Protein AF-G5JJR6-F1 (afdb_monomer_lite)

Organism: NCBI:txid911238

Radius of gyration: 21.86 Å; chains: 1; bounding box: 49×28×56 Å

Foldseek 3Di:
DDDAAAQAHPPRQDDGDAAQRHDDPPDDHPDPVRRVQSVVVNCCVNVVPPDDDDDDDCLVVDVLSVLLCVCVVVVNDAQCVVCVPPPVSNVVVVVVCVVCPPHVVVVSNVVSSND

pLDDT: mean 94.86, std 7.64, range [39.69, 98.5]

Sequence (115 aa):
MVSNKIVVPHQSCNLAFIGNFAETERDTVFTTEYSVRTAMEAVYQLLNIDRGVPEVVGTPFDIRVLMDAVYQLNDRQDLQEITEHNPIQKLALSGFLKKIKGTYIETLLKDHHLL

Structure (mmCIF, N/CA/C/O backbone):
data_AF-G5JJR6-F1
#
_entry.id   AF-G5JJR6-F1
#
loop_
_atom_site.group_PDB
_atom_site.id
_atom_site.type_symbol
_atom_site.label_atom_id
_atom_site.label_alt_id
_atom_site.label_comp_id
_atom_site.label_asym_id
_atom_site.label_entity_id
_atom_site.label_seq_id
_atom_site.pdbx_PDB_ins_code
_atom_site.Cartn_x
_atom_site.Cartn_y
_atom_site.Cartn_z
_atom_site.occupancy
_atom_site.B_iso_or_equiv
_atom_site.auth_seq_id
_atom_site.auth_comp_id
_atom_site.auth_asym_id
_atom_site.auth_atom_id
_atom_site.pdbx_PDB_model_num
ATOM 1 N N . MET A 1 1 ? 22.182 12.186 2.202 1.00 39.69 1 MET A N 1
ATOM 2 C CA . MET A 1 1 ? 21.152 11.471 1.420 1.00 39.69 1 MET A CA 1
ATOM 3 C C . MET A 1 1 ? 21.551 11.546 -0.039 1.00 39.69 1 MET A C 1
ATOM 5 O O . MET A 1 1 ? 21.760 12.649 -0.524 1.00 39.69 1 MET A O 1
ATOM 9 N N . VAL A 1 2 ? 21.742 10.406 -0.701 1.00 48.03 2 VAL A N 1
ATOM 10 C CA . VAL A 1 2 ? 21.896 10.368 -2.162 1.00 48.03 2 VAL A CA 1
ATOM 11 C C . VAL A 1 2 ? 20.490 10.501 -2.739 1.00 48.03 2 VAL A C 1
ATO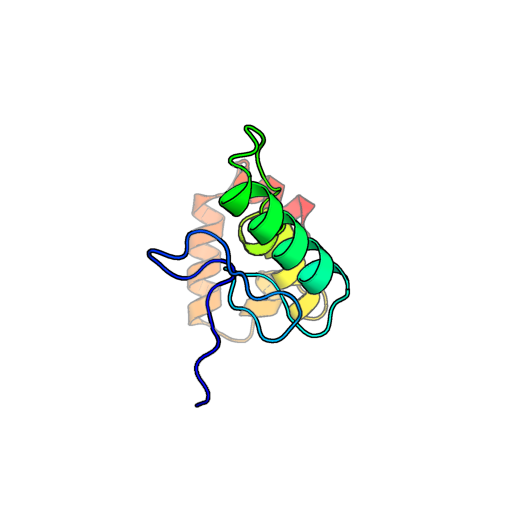M 13 O O . VAL A 1 2 ? 19.617 9.724 -2.371 1.00 48.03 2 VAL A O 1
ATOM 16 N N . SER A 1 3 ? 20.243 11.524 -3.551 1.00 74.94 3 SER A N 1
ATOM 17 C CA . SER A 1 3 ? 18.976 11.703 -4.258 1.00 74.94 3 SER A CA 1
ATOM 18 C C . SER A 1 3 ? 18.994 10.883 -5.549 1.00 74.94 3 SER A C 1
ATOM 20 O O . SER A 1 3 ? 19.866 11.078 -6.401 1.00 74.94 3 SER A O 1
ATOM 22 N N . ASN A 1 4 ? 18.049 9.952 -5.682 1.00 80.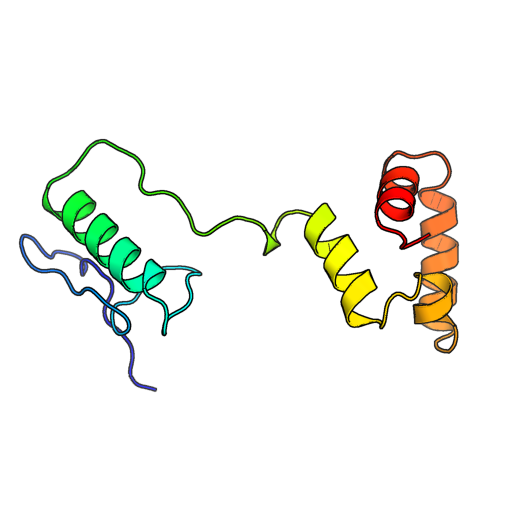56 4 ASN A N 1
ATOM 23 C CA . ASN A 1 4 ? 17.873 9.136 -6.882 1.00 80.56 4 ASN A CA 1
ATOM 24 C C . ASN A 1 4 ? 17.440 9.993 -8.088 1.00 80.56 4 ASN A C 1
ATOM 26 O O . ASN A 1 4 ? 17.036 11.152 -7.950 1.00 80.56 4 ASN A O 1
ATOM 30 N N . LYS A 1 5 ? 17.547 9.429 -9.296 1.00 87.19 5 LYS A N 1
ATOM 31 C CA . LYS A 1 5 ? 17.131 10.083 -10.547 1.00 87.19 5 LYS A CA 1
ATOM 32 C C . LYS A 1 5 ? 15.784 9.532 -11.003 1.00 87.19 5 LYS A C 1
ATOM 34 O O . LYS A 1 5 ? 15.619 8.321 -11.058 1.00 87.19 5 LYS A O 1
ATOM 39 N N . ILE A 1 6 ? 14.858 10.418 -11.367 1.00 91.56 6 ILE A N 1
ATOM 40 C CA . ILE A 1 6 ? 13.551 10.055 -11.943 1.00 91.56 6 ILE A CA 1
ATOM 41 C C . ILE A 1 6 ? 13.753 9.224 -13.218 1.00 91.56 6 ILE A C 1
ATOM 43 O O . ILE A 1 6 ? 14.692 9.492 -13.973 1.00 91.56 6 ILE A O 1
ATOM 47 N N . VAL A 1 7 ? 12.867 8.245 -13.447 1.00 94.44 7 VAL A N 1
ATOM 48 C CA . VAL A 1 7 ? 12.928 7.291 -14.574 1.00 94.44 7 VAL A CA 1
ATOM 49 C C . VAL A 1 7 ? 13.217 7.981 -15.911 1.00 94.44 7 VAL A C 1
ATOM 51 O O . VAL A 1 7 ? 14.192 7.638 -16.577 1.00 94.44 7 VAL A O 1
ATOM 54 N N . VAL A 1 8 ? 12.437 9.000 -16.282 1.00 96.06 8 VAL A N 1
ATOM 55 C CA . VAL A 1 8 ? 12.746 9.898 -17.404 1.00 96.06 8 VAL A CA 1
ATOM 56 C C . VAL A 1 8 ? 12.900 11.315 -16.850 1.00 96.06 8 VAL A C 1
ATOM 58 O O . VAL A 1 8 ? 11.915 11.922 -16.429 1.00 96.06 8 VAL A O 1
ATOM 61 N N . PRO A 1 9 ? 14.128 11.861 -16.792 1.00 95.00 9 PRO A N 1
ATOM 62 C CA . PRO A 1 9 ? 14.342 13.218 -16.309 1.00 95.00 9 PRO A CA 1
ATOM 63 C C . PRO A 1 9 ? 13.586 14.253 -17.147 1.00 95.00 9 PRO A C 1
ATOM 65 O O . PRO A 1 9 ? 13.432 14.098 -18.359 1.00 95.00 9 PRO A O 1
ATOM 68 N N . HIS A 1 10 ? 13.182 15.353 -16.511 1.00 93.12 10 HIS A N 1
ATOM 69 C CA . HIS A 1 10 ? 12.571 16.485 -17.205 1.00 93.12 10 HIS A CA 1
ATOM 70 C C . HIS A 1 10 ? 13.445 16.937 -18.391 1.00 93.12 10 HIS A C 1
ATOM 72 O O . HIS A 1 10 ? 14.660 17.067 -18.240 1.00 93.12 10 HIS A O 1
ATOM 78 N N . GLN A 1 11 ? 12.825 17.172 -19.555 1.00 93.88 11 GLN A N 1
ATOM 79 C CA . GLN A 1 11 ? 13.483 17.509 -20.835 1.00 93.88 11 GLN A CA 1
ATOM 80 C C . GLN A 1 11 ? 14.386 16.419 -21.442 1.00 93.88 11 GLN A C 1
ATOM 82 O O . GLN A 1 11 ? 15.049 16.681 -22.446 1.00 93.88 11 GLN A O 1
ATOM 87 N N . SER A 1 12 ? 14.418 15.200 -20.897 1.00 95.69 12 SER A N 1
ATOM 88 C CA . SER A 1 12 ? 15.094 14.088 -21.567 1.00 95.69 12 SER A CA 1
ATOM 89 C C . SER A 1 12 ? 14.353 13.700 -22.848 1.00 95.69 12 SER A C 1
ATOM 91 O O . SER A 1 12 ? 13.150 13.454 -22.823 1.00 95.69 12 SER A O 1
ATOM 93 N N . CYS A 1 13 ? 15.081 13.613 -23.963 1.00 94.38 13 CYS A N 1
ATOM 94 C CA . CYS A 1 13 ? 14.523 13.198 -25.254 1.00 94.38 13 CYS A CA 1
ATOM 95 C C . CYS A 1 13 ? 14.797 11.721 -25.579 1.00 94.38 13 CYS A C 1
ATOM 97 O O . CYS A 1 13 ? 14.103 11.137 -26.405 1.00 94.38 13 CYS A O 1
ATOM 99 N N . ASN A 1 14 ? 15.851 11.132 -25.003 1.00 96.06 14 ASN A N 1
ATOM 100 C CA . ASN A 1 14 ? 16.356 9.809 -25.392 1.00 96.06 14 ASN A CA 1
ATOM 101 C C . ASN A 1 14 ? 17.129 9.068 -24.282 1.00 96.06 14 ASN A C 1
ATOM 103 O O . ASN A 1 14 ? 17.812 8.086 -24.570 1.00 96.06 14 ASN A O 1
ATOM 107 N N . LEU A 1 15 ? 17.055 9.533 -23.031 1.00 97.38 15 LEU A N 1
ATOM 108 C CA . LEU A 1 15 ? 17.739 8.931 -21.883 1.00 97.38 15 LEU A CA 1
ATOM 109 C C . LEU A 1 15 ? 16.735 8.577 -20.779 1.00 97.38 15 LEU A C 1
ATOM 111 O O . LEU A 1 15 ? 15.885 9.397 -20.427 1.00 97.38 15 LEU A O 1
ATOM 115 N N . ALA A 1 16 ? 16.891 7.395 -20.184 1.00 97.31 16 ALA A N 1
ATOM 116 C CA . ALA A 1 16 ? 16.147 6.969 -19.002 1.00 97.31 16 ALA A CA 1
ATOM 117 C C . ALA A 1 16 ? 17.049 6.236 -17.996 1.00 97.31 16 ALA A C 1
ATOM 119 O O . ALA A 1 16 ? 18.040 5.609 -18.379 1.00 97.31 16 ALA A O 1
ATOM 120 N N . PHE A 1 17 ? 16.678 6.297 -16.717 1.00 97.31 17 PHE A N 1
ATOM 121 C CA . PHE A 1 17 ? 17.239 5.495 -15.631 1.00 97.31 17 PHE A CA 1
ATOM 122 C C . PHE A 1 17 ? 16.245 4.396 -15.254 1.00 97.31 17 PHE A C 1
ATOM 124 O O . PHE A 1 17 ? 15.060 4.663 -15.083 1.00 97.31 17 PHE A O 1
ATOM 131 N N . ILE A 1 18 ? 16.725 3.162 -15.103 1.00 97.19 18 ILE A N 1
ATOM 132 C CA . ILE A 1 18 ? 15.897 2.005 -14.738 1.00 97.19 18 ILE A CA 1
ATOM 133 C C . ILE A 1 18 ? 16.538 1.211 -13.598 1.00 97.19 18 ILE A C 1
ATOM 135 O O . ILE A 1 18 ? 17.735 1.339 -13.327 1.00 97.19 18 ILE A O 1
ATOM 139 N N . GLY A 1 19 ? 15.747 0.350 -12.963 1.00 95.25 19 GLY A N 1
ATOM 140 C CA . GLY A 1 19 ? 16.174 -0.499 -11.857 1.00 95.25 19 GLY A CA 1
ATOM 141 C C . GLY A 1 19 ? 16.056 0.177 -10.491 1.00 95.25 19 GLY A C 1
ATOM 142 O O . GLY A 1 19 ? 15.567 1.291 -10.356 1.00 95.25 19 GLY A O 1
ATOM 143 N N . ASN A 1 20 ? 16.535 -0.517 -9.458 1.00 94.19 20 ASN A N 1
ATOM 144 C CA . ASN A 1 20 ? 16.327 -0.188 -8.037 1.00 94.19 20 ASN A CA 1
ATOM 145 C C . ASN A 1 20 ? 16.983 1.118 -7.533 1.00 94.19 20 ASN A C 1
ATOM 147 O O . ASN A 1 20 ? 16.905 1.412 -6.345 1.00 94.19 20 ASN A O 1
ATOM 151 N N . PHE A 1 21 ? 17.653 1.872 -8.405 1.00 94.69 21 PHE A N 1
ATOM 152 C CA . PHE A 1 21 ? 18.236 3.184 -8.094 1.00 94.69 21 PHE A CA 1
ATOM 153 C C . PHE A 1 21 ? 17.609 4.327 -8.912 1.00 94.69 21 PHE A C 1
ATOM 155 O O . PHE A 1 21 ? 18.019 5.482 -8.777 1.00 94.69 21 PHE A O 1
ATOM 162 N N . ALA A 1 22 ? 16.640 4.014 -9.777 1.00 94.12 22 ALA A N 1
ATOM 163 C CA . ALA A 1 22 ? 15.762 5.008 -10.377 1.00 94.12 22 ALA A CA 1
ATOM 164 C C . ALA A 1 22 ? 14.643 5.370 -9.389 1.00 94.12 22 ALA A C 1
ATOM 166 O O . ALA A 1 22 ? 14.323 4.579 -8.509 1.00 94.12 22 ALA A O 1
ATOM 167 N N . GLU A 1 23 ? 14.076 6.564 -9.525 1.00 92.38 23 GLU A N 1
ATOM 168 C CA . GLU A 1 23 ? 13.008 7.077 -8.666 1.00 92.38 23 GLU A CA 1
ATOM 169 C C . GLU A 1 23 ? 11.659 7.003 -9.397 1.00 92.38 23 GLU A C 1
ATOM 171 O O . GLU A 1 23 ? 11.505 7.589 -10.474 1.00 92.38 23 GLU A O 1
ATOM 176 N N . THR A 1 24 ? 10.689 6.317 -8.791 1.00 90.56 24 THR A N 1
ATOM 177 C CA . THR A 1 24 ? 9.264 6.307 -9.165 1.00 90.56 24 THR A CA 1
ATOM 178 C C . THR A 1 24 ? 8.392 6.237 -7.904 1.00 90.56 24 THR A C 1
ATOM 180 O O . THR A 1 24 ? 8.875 5.871 -6.829 1.00 90.56 24 THR A O 1
ATOM 183 N N . GLU A 1 25 ? 7.125 6.639 -7.999 1.00 87.94 25 GLU A N 1
ATOM 184 C CA . GLU A 1 25 ? 6.241 6.812 -6.841 1.00 87.94 25 GLU A CA 1
ATOM 185 C C . GLU A 1 25 ? 5.831 5.479 -6.185 1.00 87.94 25 GLU A C 1
ATOM 187 O O . GLU A 1 25 ? 5.508 4.506 -6.863 1.00 87.94 25 GLU A O 1
ATOM 192 N N . ARG A 1 26 ? 5.748 5.476 -4.843 1.00 84.00 26 ARG A N 1
ATOM 193 C CA . ARG A 1 26 ? 5.127 4.457 -3.959 1.00 84.00 26 ARG A CA 1
ATOM 194 C C . ARG A 1 26 ? 5.674 3.020 -3.989 1.00 84.00 26 ARG A C 1
ATOM 196 O O . ARG A 1 26 ? 5.383 2.286 -3.046 1.00 84.00 26 ARG A O 1
ATOM 203 N N . ASP A 1 27 ? 6.400 2.599 -5.017 1.00 90.50 27 ASP A N 1
ATOM 204 C CA . ASP A 1 27 ? 6.861 1.213 -5.154 1.00 90.50 27 ASP A CA 1
ATOM 205 C C . ASP A 1 27 ? 8.100 0.913 -4.285 1.00 90.50 27 ASP A C 1
ATOM 207 O O . ASP A 1 27 ? 8.813 1.808 -3.827 1.00 90.50 27 ASP A O 1
ATOM 211 N N . THR A 1 28 ? 8.362 -0.369 -4.048 1.00 92.69 28 THR A N 1
ATOM 212 C CA . THR A 1 28 ? 9.425 -0.867 -3.173 1.00 92.69 28 THR A CA 1
ATOM 213 C C . THR A 1 28 ? 10.617 -1.396 -3.963 1.00 92.69 28 THR A C 1
ATOM 215 O O . THR A 1 28 ? 10.501 -2.369 -4.710 1.00 92.69 28 THR A O 1
ATOM 218 N N . VAL A 1 29 ? 11.787 -0.789 -3.753 1.00 94.50 29 VAL A N 1
ATOM 219 C CA . VAL A 1 29 ? 13.075 -1.300 -4.250 1.00 94.50 29 VAL A CA 1
ATOM 220 C C . VAL A 1 29 ? 13.449 -2.629 -3.580 1.00 94.50 29 VAL A C 1
ATOM 222 O O . VAL A 1 29 ? 12.804 -3.072 -2.633 1.00 94.50 29 VAL A O 1
ATOM 225 N N . PHE A 1 30 ? 14.527 -3.259 -4.050 1.00 95.50 30 PHE A N 1
ATOM 226 C CA . PHE A 1 30 ? 14.918 -4.625 -3.678 1.00 95.50 30 PHE A CA 1
ATOM 227 C C . PHE A 1 30 ? 13.902 -5.674 -4.164 1.00 95.50 30 PHE A C 1
ATOM 229 O O . PHE A 1 30 ? 13.794 -6.769 -3.620 1.00 95.50 30 PHE A O 1
ATOM 236 N N . THR A 1 31 ? 13.163 -5.356 -5.227 1.00 95.75 31 THR A N 1
ATOM 237 C CA . THR A 1 31 ? 12.203 -6.268 -5.849 1.00 95.75 31 THR A CA 1
ATOM 238 C C . THR A 1 31 ? 12.453 -6.354 -7.353 1.00 95.75 31 THR A C 1
ATOM 240 O O . THR A 1 31 ? 12.972 -5.430 -7.992 1.00 95.75 31 THR A O 1
ATOM 243 N N . THR A 1 32 ? 12.109 -7.496 -7.946 1.00 97.50 32 THR A N 1
ATOM 244 C CA . THR A 1 32 ? 12.096 -7.644 -9.407 1.00 97.50 32 THR A CA 1
ATOM 245 C C . THR A 1 32 ? 10.992 -6.794 -10.033 1.00 97.50 32 THR A C 1
ATOM 247 O O . THR A 1 32 ? 11.214 -6.224 -11.098 1.00 97.50 32 THR A O 1
ATOM 250 N N . GLU A 1 33 ? 9.858 -6.643 -9.342 1.00 96.56 33 GLU A N 1
ATOM 251 C CA . GLU A 1 33 ? 8.732 -5.792 -9.745 1.00 96.56 33 GLU A CA 1
ATOM 252 C C . GLU A 1 33 ? 9.180 -4.354 -10.026 1.00 96.56 33 GLU A C 1
ATOM 254 O O . GLU A 1 33 ? 8.951 -3.851 -11.122 1.00 96.56 33 GLU A O 1
ATOM 259 N N . TYR A 1 34 ? 9.944 -3.734 -9.119 1.00 96.69 34 TYR A N 1
ATOM 260 C CA . TYR A 1 34 ? 10.459 -2.373 -9.313 1.00 96.69 34 TYR A CA 1
ATOM 261 C C . TYR A 1 34 ? 11.316 -2.237 -10.581 1.00 96.69 34 TYR A C 1
ATOM 263 O O . TYR A 1 34 ? 11.275 -1.235 -11.303 1.00 96.69 34 TYR A O 1
ATOM 271 N N . SER A 1 35 ? 12.105 -3.273 -10.886 1.00 97.44 35 SER A N 1
ATOM 272 C CA . SER A 1 35 ? 12.943 -3.297 -12.090 1.00 97.44 35 SER A CA 1
ATOM 273 C C . SER A 1 35 ? 12.091 -3.364 -13.360 1.00 97.44 35 SER A C 1
ATOM 275 O O . SER A 1 35 ? 12.395 -2.684 -14.338 1.00 97.44 35 SER A O 1
ATOM 277 N N . VAL A 1 36 ? 11.004 -4.140 -13.335 1.00 97.88 36 VAL A N 1
ATOM 278 C CA . VAL A 1 36 ? 10.048 -4.232 -14.447 1.00 97.88 36 VAL A CA 1
ATOM 279 C C . VAL A 1 36 ? 9.244 -2.938 -14.593 1.00 97.88 36 VAL A C 1
ATOM 281 O O . VAL A 1 36 ? 9.109 -2.444 -15.712 1.00 97.88 36 VAL A O 1
ATOM 284 N N . ARG A 1 37 ? 8.775 -2.342 -13.489 1.00 97.12 37 ARG A N 1
ATOM 285 C CA . ARG A 1 37 ? 8.045 -1.065 -13.478 1.00 97.12 37 ARG A CA 1
ATOM 286 C C . ARG A 1 37 ? 8.857 0.055 -14.109 1.00 97.12 37 ARG A C 1
ATOM 288 O O . ARG A 1 37 ? 8.407 0.660 -15.076 1.00 97.12 37 ARG A O 1
ATOM 295 N N . THR A 1 38 ? 10.062 0.304 -13.601 1.00 97.50 38 THR A N 1
ATOM 296 C CA . THR A 1 38 ? 10.917 1.392 -14.105 1.00 97.50 38 THR A CA 1
ATOM 297 C C . THR A 1 38 ? 11.281 1.196 -15.580 1.00 97.50 38 THR A C 1
ATOM 299 O O . THR A 1 38 ? 11.316 2.165 -16.336 1.00 97.50 38 THR A O 1
ATOM 302 N N . ALA A 1 39 ? 11.466 -0.051 -16.032 1.00 98.06 39 ALA A N 1
ATOM 303 C CA . ALA A 1 39 ? 11.639 -0.356 -17.452 1.00 98.06 39 ALA A CA 1
ATOM 304 C C . ALA A 1 39 ? 10.379 -0.047 -18.281 1.00 98.06 39 ALA A C 1
ATOM 306 O O . ALA A 1 39 ? 10.480 0.577 -19.338 1.00 98.06 39 ALA A O 1
ATOM 307 N N . MET A 1 40 ? 9.196 -0.449 -17.807 1.00 98.12 40 MET A N 1
ATOM 308 C CA . MET A 1 40 ? 7.922 -0.179 -18.477 1.00 98.12 40 MET A CA 1
ATOM 309 C C . MET A 1 40 ? 7.655 1.328 -18.575 1.00 98.12 40 MET A C 1
ATOM 311 O O . MET A 1 40 ? 7.366 1.823 -19.660 1.00 98.12 40 MET A O 1
ATOM 315 N N . GLU A 1 41 ? 7.822 2.064 -17.477 1.00 97.19 41 GLU A N 1
ATOM 316 C CA . GLU A 1 41 ? 7.658 3.519 -17.423 1.00 97.19 41 GLU A CA 1
ATOM 317 C C . GLU A 1 41 ? 8.619 4.239 -18.377 1.00 97.19 41 GLU A C 1
ATOM 319 O O . GLU A 1 41 ? 8.182 5.111 -19.127 1.00 97.19 41 GLU A O 1
ATOM 324 N N . ALA A 1 42 ? 9.898 3.846 -18.410 1.00 97.56 42 ALA A N 1
ATOM 325 C CA . ALA A 1 42 ? 10.895 4.422 -19.312 1.00 97.56 42 ALA A CA 1
ATOM 326 C C . ALA A 1 42 ? 10.522 4.231 -20.788 1.00 97.56 42 ALA A C 1
ATOM 328 O O . ALA A 1 42 ? 10.533 5.186 -21.566 1.00 97.56 42 ALA A O 1
ATOM 329 N N . VAL A 1 43 ? 10.176 2.999 -21.178 1.00 98.06 43 VAL A N 1
ATOM 330 C CA . VAL A 1 43 ? 9.809 2.671 -22.563 1.00 98.06 43 VAL A CA 1
ATOM 331 C C . VAL A 1 43 ? 8.528 3.399 -22.971 1.00 98.06 43 VAL A C 1
ATOM 333 O O . VAL A 1 43 ? 8.466 3.950 -24.069 1.00 98.06 43 VAL A O 1
ATOM 336 N N . TYR A 1 44 ? 7.524 3.440 -22.091 1.00 98.06 44 TYR A N 1
ATOM 337 C CA . TYR A 1 44 ? 6.241 4.080 -22.380 1.00 98.06 44 TYR A CA 1
ATOM 338 C C . TYR A 1 44 ? 6.389 5.594 -22.551 1.00 98.06 44 TYR A C 1
ATOM 340 O O . TYR A 1 44 ? 5.837 6.150 -23.500 1.00 98.06 44 TYR A O 1
ATOM 348 N N . GLN A 1 45 ? 7.172 6.246 -21.686 1.00 96.25 45 GLN A N 1
ATOM 349 C CA . GLN A 1 45 ? 7.419 7.687 -21.7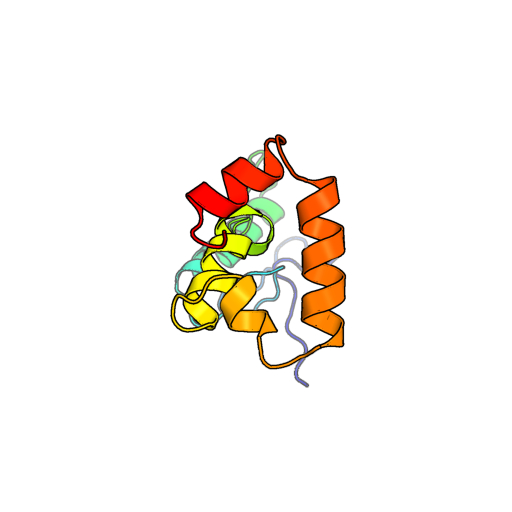58 1.00 96.25 45 GLN A CA 1
ATOM 350 C C . GLN A 1 45 ? 8.272 8.077 -22.973 1.00 96.25 45 GLN A C 1
ATOM 352 O O . GLN A 1 45 ? 7.917 9.010 -23.685 1.00 96.25 45 GLN A O 1
ATOM 357 N N . LEU A 1 46 ? 9.371 7.363 -23.256 1.00 97.81 46 LEU A N 1
ATOM 358 C CA . LEU A 1 46 ? 10.265 7.719 -24.369 1.00 97.81 46 LEU A CA 1
ATOM 359 C C . LEU A 1 46 ? 9.656 7.442 -25.751 1.00 97.81 46 LEU A C 1
ATOM 361 O O . LEU 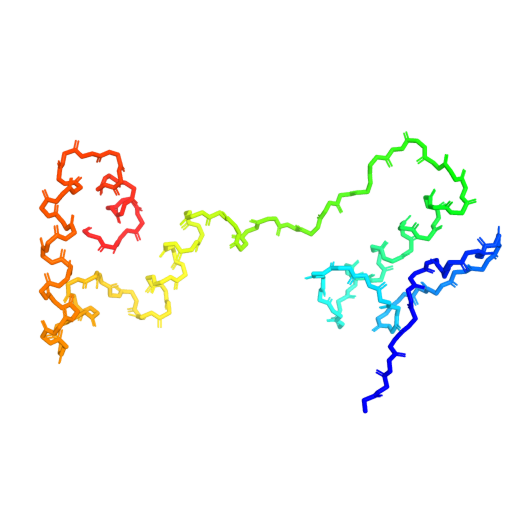A 1 46 ? 9.957 8.157 -26.705 1.00 97.81 46 LEU A O 1
ATOM 365 N N . LEU A 1 47 ? 8.818 6.407 -25.879 1.00 97.94 47 LEU A N 1
ATOM 366 C CA . LEU A 1 47 ? 8.198 6.027 -27.154 1.00 97.94 47 LEU A CA 1
ATOM 367 C C . LEU A 1 47 ? 6.763 6.543 -27.320 1.00 97.94 47 LEU A C 1
ATOM 369 O O . LEU A 1 47 ? 6.144 6.252 -28.340 1.00 97.94 47 LEU A O 1
ATOM 373 N N . ASN A 1 48 ? 6.242 7.308 -26.355 1.00 96.50 48 ASN A N 1
ATOM 374 C CA . ASN A 1 48 ? 4.862 7.806 -26.343 1.00 96.50 48 ASN A CA 1
ATOM 375 C C . ASN A 1 48 ? 3.834 6.682 -26.574 1.00 96.50 48 ASN A C 1
ATOM 377 O O . ASN A 1 48 ? 2.961 6.780 -27.438 1.00 96.50 48 ASN A O 1
ATOM 381 N N . ILE A 1 49 ? 3.968 5.581 -25.830 1.00 98.00 49 ILE A N 1
ATOM 382 C CA . ILE A 1 49 ? 3.046 4.444 -25.936 1.00 98.00 49 ILE A CA 1
ATOM 383 C C . ILE A 1 49 ? 1.702 4.832 -25.316 1.00 98.00 49 ILE A C 1
ATOM 385 O O . ILE A 1 49 ? 1.619 5.099 -24.119 1.00 98.00 49 ILE A O 1
ATOM 389 N N . ASP A 1 50 ? 0.639 4.802 -26.120 1.00 97.12 50 ASP A N 1
ATOM 390 C CA . ASP A 1 50 ? -0.726 5.145 -25.703 1.00 97.12 50 ASP A CA 1
ATOM 391 C C . ASP A 1 50 ? -1.415 3.982 -24.965 1.00 97.12 50 ASP A C 1
ATOM 393 O O . ASP A 1 50 ? -2.333 3.323 -25.459 1.00 97.12 50 ASP A O 1
ATOM 397 N N . ARG A 1 51 ? -0.889 3.653 -23.781 1.00 96.88 51 ARG A N 1
ATOM 398 C CA . ARG A 1 51 ? -1.459 2.661 -22.865 1.00 96.88 51 ARG A CA 1
ATOM 399 C C . ARG A 1 51 ? -1.058 2.983 -21.429 1.00 96.88 51 ARG A C 1
ATOM 401 O O . ARG A 1 51 ? 0.077 3.360 -21.166 1.00 96.88 51 ARG A O 1
ATOM 408 N N . GLY A 1 52 ? -1.968 2.771 -20.481 1.00 93.69 52 GLY A N 1
ATOM 409 C CA . GLY A 1 52 ? -1.670 2.954 -19.060 1.00 93.69 52 GLY A CA 1
ATOM 410 C C . GLY A 1 52 ? -0.635 1.951 -18.533 1.00 93.69 52 GLY A C 1
ATOM 411 O O . GLY A 1 52 ? -0.744 0.746 -18.781 1.00 93.69 52 GLY A O 1
ATOM 412 N N . VAL A 1 53 ? 0.340 2.449 -17.771 1.00 95.00 53 VAL A N 1
ATOM 413 C CA . VAL A 1 53 ? 1.182 1.627 -16.890 1.00 95.00 53 VAL A CA 1
ATOM 414 C C . VAL A 1 53 ? 0.379 1.336 -15.615 1.00 95.00 53 VAL A C 1
ATOM 416 O O . VAL A 1 53 ? -0.171 2.278 -15.043 1.00 95.00 53 VAL A O 1
ATOM 419 N N . PRO A 1 54 ? 0.263 0.074 -15.162 1.00 93.00 54 PRO A N 1
ATOM 420 C CA . PRO A 1 54 ? -0.447 -0.242 -13.926 1.00 93.00 54 PRO A CA 1
ATOM 421 C C . PRO A 1 54 ? 0.156 0.495 -12.727 1.00 93.00 54 PRO A C 1
ATOM 423 O O . PRO A 1 54 ? 1.373 0.481 -12.540 1.00 93.00 54 PRO A O 1
ATOM 426 N N . GLU A 1 55 ? -0.680 1.108 -11.892 1.00 92.62 55 GLU A N 1
ATOM 427 C CA . GLU A 1 55 ? -0.227 1.720 -10.641 1.00 92.62 55 GLU A CA 1
ATOM 428 C C . GLU A 1 55 ? 0.298 0.673 -9.645 1.00 92.62 55 GLU A C 1
ATOM 430 O O . GLU A 1 55 ? 0.076 -0.533 -9.793 1.00 92.62 55 GLU A O 1
ATOM 435 N N . VAL A 1 56 ? 1.002 1.128 -8.609 1.00 93.62 56 VAL A N 1
ATOM 436 C CA . VAL A 1 56 ? 1.307 0.279 -7.451 1.00 93.62 56 VAL A CA 1
ATOM 437 C C . VAL A 1 56 ? -0.004 -0.084 -6.765 1.00 93.62 56 VAL A C 1
ATOM 439 O O . VAL A 1 56 ? -0.821 0.800 -6.491 1.00 93.62 56 VAL A O 1
ATOM 442 N N . VAL A 1 57 ? -0.182 -1.373 -6.460 1.00 93.56 57 VAL A N 1
ATOM 443 C CA . VAL A 1 57 ? -1.421 -1.920 -5.890 1.00 93.56 57 VAL A CA 1
ATOM 444 C C . VAL A 1 57 ? -1.955 -1.026 -4.763 1.00 93.56 57 VAL A C 1
ATOM 446 O O . VAL A 1 57 ? -1.249 -0.682 -3.813 1.00 93.56 57 VAL A O 1
ATOM 449 N N . GLY A 1 58 ? -3.227 -0.643 -4.871 1.00 93.75 58 GLY A N 1
ATOM 450 C CA . GLY A 1 58 ? -3.902 0.276 -3.953 1.00 93.75 58 GLY A CA 1
ATOM 451 C C . GLY A 1 58 ? -4.283 -0.312 -2.591 1.00 93.75 58 GLY A C 1
ATOM 452 O O . GLY A 1 58 ? -5.134 0.263 -1.922 1.00 93.75 58 GLY A O 1
ATOM 453 N N . THR A 1 59 ? -3.687 -1.429 -2.156 1.00 94.50 59 THR A N 1
ATOM 454 C CA . THR A 1 59 ? -4.024 -2.076 -0.873 1.00 94.50 59 THR A CA 1
ATOM 455 C C . THR A 1 59 ? -3.907 -1.150 0.343 1.00 94.50 59 THR A C 1
ATOM 457 O O . THR A 1 59 ? -4.778 -1.251 1.204 1.00 94.50 59 THR A O 1
ATOM 460 N N . PRO A 1 60 ? -2.961 -0.185 0.428 1.00 95.31 60 PRO A N 1
ATOM 461 C CA . PRO A 1 60 ? -2.916 0.746 1.560 1.00 95.31 60 PRO A CA 1
ATOM 462 C C . PRO A 1 60 ? -4.096 1.730 1.618 1.00 95.31 60 PRO A C 1
ATOM 464 O O . PRO A 1 60 ? -4.256 2.427 2.615 1.00 95.31 60 PRO A O 1
ATOM 467 N N . PHE A 1 61 ? -4.908 1.810 0.559 1.00 96.38 61 PHE A N 1
ATOM 468 C CA . PHE A 1 61 ? -6.106 2.651 0.483 1.00 96.38 61 PHE A CA 1
ATOM 469 C C . PHE A 1 61 ? -7.405 1.848 0.601 1.00 96.38 61 PHE A C 1
ATOM 471 O O . PHE A 1 61 ? -8.483 2.435 0.686 1.00 96.38 61 PHE A O 1
ATOM 478 N N . ASP A 1 62 ? -7.328 0.517 0.614 1.00 97.75 62 ASP A N 1
ATOM 479 C CA . ASP A 1 62 ? -8.494 -0.339 0.783 1.00 97.75 62 ASP A CA 1
ATOM 480 C C . ASP A 1 62 ? -8.817 -0.484 2.272 1.00 97.75 62 ASP A C 1
ATOM 482 O O . ASP A 1 62 ? -8.076 -1.112 3.030 1.00 97.75 62 ASP A O 1
ATOM 486 N N . ILE A 1 63 ? -9.949 0.080 2.699 1.00 97.50 63 ILE A N 1
ATOM 487 C CA . ILE A 1 63 ? -10.359 0.066 4.107 1.00 97.50 63 ILE A CA 1
ATOM 488 C C . ILE A 1 63 ? -10.495 -1.355 4.673 1.00 97.50 63 ILE A C 1
ATOM 490 O O . ILE A 1 63 ? -10.278 -1.549 5.864 1.00 97.50 63 ILE A O 1
ATOM 494 N N . ARG A 1 64 ? -10.792 -2.346 3.825 1.00 98.06 64 ARG A N 1
ATOM 495 C CA . ARG A 1 64 ? -10.888 -3.761 4.210 1.00 98.06 64 ARG A CA 1
ATOM 496 C C . ARG A 1 64 ? -9.526 -4.301 4.629 1.00 98.06 64 ARG A C 1
ATOM 498 O O . ARG A 1 64 ? -9.383 -4.867 5.705 1.00 98.06 64 ARG A O 1
ATOM 505 N N . VAL A 1 65 ? -8.503 -4.015 3.823 1.00 98.25 65 VAL A N 1
ATOM 506 C CA . VAL A 1 65 ? -7.114 -4.398 4.112 1.00 98.25 65 VAL A CA 1
ATOM 507 C C . VAL A 1 65 ? -6.593 -3.654 5.340 1.00 98.25 65 VAL A C 1
ATOM 509 O O . VAL A 1 65 ? -5.862 -4.230 6.140 1.00 98.25 65 VAL A O 1
ATOM 512 N N . LEU A 1 66 ? -6.986 -2.390 5.531 1.00 98.50 66 LEU A N 1
ATOM 513 C CA . LEU A 1 66 ? -6.634 -1.640 6.738 1.00 98.50 66 LEU A CA 1
ATOM 514 C C . LEU A 1 66 ? -7.275 -2.242 7.997 1.00 98.50 66 LEU A C 1
ATOM 516 O O . LEU A 1 66 ? -6.606 -2.331 9.024 1.00 98.50 66 LEU A O 1
ATOM 520 N N . MET A 1 67 ? -8.534 -2.684 7.926 1.00 98.50 67 MET A N 1
ATOM 521 C CA . MET A 1 67 ? -9.199 -3.387 9.029 1.00 98.50 67 MET A CA 1
ATOM 522 C C . MET A 1 67 ? -8.503 -4.717 9.346 1.00 98.50 67 MET A C 1
ATOM 524 O O . MET A 1 67 ? -8.155 -4.955 10.502 1.00 98.50 67 MET A O 1
ATOM 528 N N . ASP A 1 68 ? -8.203 -5.523 8.323 1.00 98.44 68 ASP A N 1
ATOM 529 C CA . ASP A 1 68 ? -7.440 -6.766 8.481 1.00 98.44 68 ASP A CA 1
ATOM 530 C C . ASP A 1 68 ? -6.066 -6.510 9.113 1.00 98.44 68 ASP A C 1
ATOM 532 O O . ASP A 1 68 ? -5.646 -7.231 10.015 1.00 98.44 68 ASP A O 1
ATOM 536 N N . ALA A 1 69 ? -5.362 -5.462 8.677 1.00 98.50 69 ALA A N 1
ATOM 537 C CA . ALA A 1 69 ? -4.058 -5.105 9.219 1.00 98.50 69 ALA A CA 1
ATOM 538 C C . ALA A 1 69 ? -4.139 -4.727 10.703 1.00 98.50 69 ALA A C 1
ATOM 540 O O . ALA A 1 69 ? -3.298 -5.175 11.477 1.00 98.50 69 ALA A O 1
ATOM 541 N N . VAL A 1 70 ? -5.148 -3.950 11.119 1.00 98.19 70 VAL A N 1
ATOM 542 C CA . VAL A 1 70 ? -5.360 -3.622 12.540 1.00 98.19 70 VAL A CA 1
ATOM 543 C C . VAL A 1 70 ? -5.573 -4.895 13.355 1.00 98.19 70 VAL A C 1
ATOM 545 O O . VAL A 1 70 ? -4.917 -5.061 14.379 1.00 98.19 70 VAL A O 1
ATOM 548 N N . TYR A 1 71 ? -6.420 -5.810 12.887 1.00 98.50 71 TYR A N 1
ATOM 549 C CA . TYR A 1 71 ? -6.670 -7.073 13.578 1.00 98.50 71 TYR A CA 1
ATOM 550 C C . TYR A 1 71 ? -5.397 -7.927 13.697 1.00 98.50 71 TYR A C 1
ATOM 552 O O . TYR A 1 71 ? -5.033 -8.370 14.785 1.00 98.50 71 TYR A O 1
ATOM 560 N N . GLN A 1 72 ? -4.662 -8.115 12.596 1.00 98.38 72 GLN A N 1
ATOM 561 C CA . GLN A 1 72 ? -3.460 -8.957 12.590 1.00 98.38 72 GLN A CA 1
ATOM 562 C C . GLN A 1 72 ? -2.291 -8.346 13.376 1.00 98.38 72 GLN A C 1
ATOM 564 O O . GLN A 1 72 ? -1.542 -9.085 14.006 1.00 98.38 72 GLN A O 1
ATOM 569 N N . LEU A 1 73 ? -2.121 -7.019 13.355 1.00 98.44 73 LEU A N 1
ATOM 570 C CA . LEU A 1 73 ? -1.053 -6.334 14.097 1.00 98.44 73 LEU A CA 1
ATOM 571 C C . LEU A 1 73 ? -1.271 -6.349 15.613 1.00 98.44 73 LEU A C 1
ATOM 573 O O . LEU A 1 73 ? -0.301 -6.204 16.352 1.00 98.44 73 LEU A O 1
ATOM 577 N N . ASN A 1 74 ? -2.514 -6.516 16.070 1.00 97.88 74 ASN A N 1
ATOM 578 C CA . ASN A 1 74 ? -2.858 -6.638 17.487 1.00 97.88 74 ASN A CA 1
ATOM 579 C C . ASN A 1 74 ? -3.100 -8.103 17.874 1.00 97.88 74 ASN A C 1
ATOM 581 O O . ASN A 1 74 ? -4.015 -8.394 18.633 1.00 97.88 74 ASN A O 1
ATOM 585 N N . ASP A 1 75 ? -2.338 -9.038 17.296 1.00 98.06 75 ASP A N 1
ATOM 586 C CA . ASP A 1 75 ? -2.409 -10.468 17.619 1.00 98.06 75 ASP A CA 1
ATOM 587 C C . ASP A 1 75 ? -3.834 -11.050 17.590 1.00 98.06 75 ASP A C 1
ATOM 589 O O . ASP A 1 75 ? -4.171 -11.947 18.363 1.00 98.06 75 ASP A O 1
ATOM 593 N N . ARG A 1 76 ? -4.657 -10.575 16.641 1.00 97.94 76 ARG A N 1
ATOM 594 C CA . ARG A 1 76 ? -6.038 -11.028 16.411 1.00 97.94 76 ARG A CA 1
ATOM 595 C C . ARG A 1 76 ? -7.021 -10.661 17.523 1.00 97.94 76 ARG A C 1
ATOM 597 O O . ARG A 1 76 ? -7.978 -11.398 17.763 1.00 97.94 76 ARG A O 1
ATOM 604 N N . GLN A 1 77 ? -6.793 -9.519 18.159 1.00 98.06 77 GLN A N 1
ATOM 605 C CA . GLN A 1 77 ? -7.704 -8.927 19.132 1.00 98.06 77 GLN A CA 1
ATOM 606 C C . GLN A 1 77 ? -8.734 -7.997 18.476 1.00 98.06 77 GLN A C 1
ATOM 608 O O . GLN A 1 77 ? -8.424 -7.281 17.517 1.00 98.06 77 GLN A O 1
ATOM 613 N N . ASP A 1 78 ? -9.954 -7.983 19.011 1.00 97.69 78 ASP A N 1
ATOM 614 C CA . ASP A 1 78 ? -11.007 -7.057 18.587 1.00 97.69 78 ASP A CA 1
ATOM 615 C C . ASP A 1 78 ? -10.804 -5.637 19.163 1.00 97.69 78 ASP A C 1
ATOM 617 O O . ASP A 1 78 ? -9.926 -5.378 19.992 1.00 97.69 78 ASP A O 1
ATOM 621 N N . LEU A 1 79 ? -11.616 -4.660 18.735 1.00 97.00 79 LEU A N 1
ATOM 622 C CA . LEU A 1 79 ? -11.467 -3.276 19.208 1.00 97.00 79 LEU A CA 1
ATOM 623 C C . LEU A 1 79 ? -11.722 -3.111 20.718 1.00 97.00 79 LEU A C 1
ATOM 625 O O . LEU A 1 79 ? -11.198 -2.171 21.326 1.00 97.00 79 LEU A O 1
ATOM 629 N N . GLN A 1 80 ? -12.535 -3.972 21.332 1.00 95.81 80 GLN A N 1
ATOM 630 C CA . GLN A 1 80 ? -12.817 -3.911 22.767 1.00 95.81 80 GLN A CA 1
ATOM 631 C C . GLN A 1 80 ? -11.604 -4.368 23.576 1.00 95.81 80 GLN A C 1
ATOM 633 O O . GLN A 1 80 ? -11.252 -3.703 24.551 1.00 95.81 80 GLN A O 1
ATOM 638 N N . GLU A 1 81 ? -10.949 -5.439 23.132 1.00 97.06 81 GLU A N 1
ATOM 639 C CA . GLU A 1 81 ? -9.707 -5.966 23.701 1.00 97.06 81 GLU A CA 1
ATOM 640 C C . GLU A 1 81 ? -8.549 -4.972 23.518 1.00 97.06 81 GLU A C 1
ATOM 642 O O . GLU A 1 81 ? -7.901 -4.591 24.494 1.00 97.06 81 GLU A O 1
ATOM 647 N N . ILE A 1 82 ? -8.351 -4.442 22.302 1.00 96.19 82 ILE A N 1
ATOM 648 C CA . ILE A 1 82 ? -7.287 -3.463 21.995 1.00 96.19 82 ILE A CA 1
ATOM 649 C C . ILE A 1 82 ? -7.380 -2.223 22.897 1.00 96.19 82 ILE A C 1
ATOM 651 O O . ILE A 1 82 ? -6.369 -1.659 23.322 1.00 96.19 82 ILE A O 1
ATOM 655 N N . THR A 1 83 ? -8.599 -1.764 23.190 1.00 95.06 83 THR A N 1
ATOM 656 C CA . THR A 1 83 ? -8.823 -0.534 23.966 1.00 95.06 83 THR A CA 1
ATOM 657 C C . THR A 1 83 ? -9.016 -0.771 25.463 1.00 95.06 83 THR A C 1
ATOM 659 O O . THR A 1 83 ? -9.204 0.194 26.209 1.00 95.06 83 THR A O 1
ATOM 662 N N . GLU A 1 84 ? -8.944 -2.019 25.936 1.00 93.31 84 GLU A N 1
ATOM 663 C CA . GLU A 1 84 ? -9.313 -2.397 27.302 1.00 93.31 84 GLU A CA 1
ATOM 664 C C . GLU A 1 84 ? -8.541 -1.604 28.366 1.00 93.31 84 GLU A C 1
ATOM 666 O O . GLU A 1 84 ? -9.131 -1.108 29.333 1.00 93.31 84 GLU A O 1
ATOM 671 N N . HIS A 1 85 ? -7.233 -1.438 28.163 1.00 92.56 85 HIS A N 1
ATOM 672 C CA . HIS A 1 85 ? -6.326 -0.818 29.130 1.00 92.56 85 HIS A CA 1
ATOM 673 C C . HIS A 1 85 ? -6.229 0.710 29.012 1.00 92.56 85 HIS A C 1
ATOM 675 O O . HIS A 1 85 ? -5.571 1.347 29.837 1.00 92.56 85 HIS A O 1
ATOM 681 N N . ASN A 1 86 ? -6.888 1.324 28.022 1.00 95.56 86 ASN A N 1
ATOM 682 C CA . ASN A 1 86 ? -6.864 2.771 27.821 1.00 95.56 86 ASN A CA 1
ATOM 683 C C . ASN A 1 86 ? -8.276 3.377 27.964 1.00 95.56 86 ASN A C 1
ATOM 685 O O . ASN A 1 86 ? -9.079 3.320 27.029 1.00 95.56 86 ASN A O 1
ATOM 689 N N . PRO A 1 87 ? -8.591 4.036 29.098 1.00 94.25 87 PRO A N 1
ATOM 690 C CA . PRO A 1 87 ? -9.943 4.521 29.378 1.00 94.25 87 PRO A CA 1
ATOM 691 C C . PRO A 1 87 ? -10.424 5.597 28.392 1.00 94.25 87 PRO A C 1
ATOM 693 O O . PRO A 1 87 ? -11.621 5.680 28.115 1.00 94.25 87 PRO A O 1
ATOM 696 N N . ILE A 1 88 ? -9.512 6.399 27.828 1.00 96.44 88 ILE A N 1
ATOM 697 C CA . ILE A 1 88 ? -9.850 7.431 26.836 1.00 96.44 88 ILE A CA 1
ATOM 698 C C . ILE A 1 88 ? -10.271 6.767 25.521 1.00 96.44 88 ILE A C 1
ATOM 700 O O . ILE A 1 88 ? -11.302 7.122 24.948 1.00 96.44 88 ILE A O 1
ATOM 704 N N . GLN A 1 89 ? -9.504 5.773 25.066 1.00 95.25 89 GLN A N 1
ATOM 705 C CA . GLN A 1 89 ? -9.820 5.025 23.848 1.00 95.25 89 GLN A CA 1
ATOM 706 C C . GLN A 1 89 ? -11.103 4.204 24.013 1.00 95.25 89 GLN A C 1
ATOM 708 O O . GLN A 1 89 ? -11.953 4.232 23.127 1.00 95.25 89 GLN A O 1
ATOM 713 N N . LYS A 1 90 ? -11.307 3.567 25.171 1.00 95.31 90 LYS A N 1
ATOM 714 C CA . LYS A 1 90 ? -12.528 2.811 25.482 1.00 95.31 90 LYS A CA 1
ATOM 715 C C . LYS A 1 90 ? -13.788 3.682 25.458 1.00 95.31 90 LYS A C 1
ATOM 717 O O . LYS A 1 90 ? -14.829 3.274 24.930 1.00 95.31 90 LYS A O 1
ATOM 722 N N . LEU A 1 91 ? -13.706 4.904 25.995 1.00 96.06 91 LEU A N 1
ATOM 723 C CA . LEU A 1 91 ? -14.806 5.870 25.933 1.00 96.06 91 LEU A CA 1
ATOM 724 C C . LEU A 1 91 ? -15.083 6.311 24.487 1.00 96.06 91 LEU A C 1
ATOM 726 O O . LEU A 1 91 ? -16.243 6.345 24.068 1.00 96.06 91 LEU A O 1
ATOM 730 N N . ALA A 1 92 ? -14.033 6.611 23.717 1.00 96.69 92 ALA A N 1
ATOM 731 C CA . ALA A 1 92 ? -14.157 6.979 22.309 1.00 96.69 92 ALA A CA 1
ATOM 732 C C . ALA A 1 92 ? -14.788 5.849 21.478 1.00 96.69 92 ALA A C 1
ATOM 734 O O . ALA A 1 92 ? -15.719 6.107 20.712 1.00 96.69 92 ALA A O 1
ATOM 735 N N . LEU A 1 93 ? -14.356 4.601 21.695 1.00 96.12 93 LEU A N 1
ATOM 736 C CA . LEU A 1 93 ? -14.917 3.412 21.058 1.00 96.12 93 LEU A CA 1
ATOM 737 C C . LEU A 1 93 ? -16.402 3.265 21.389 1.00 96.12 93 LEU A C 1
ATOM 739 O O . LEU A 1 93 ? -17.219 3.148 20.485 1.00 96.12 93 LEU A O 1
ATOM 743 N N . SER A 1 94 ? -16.785 3.368 22.663 1.00 94.88 94 SER A N 1
ATOM 744 C CA . SER A 1 94 ? -18.194 3.271 23.077 1.00 94.88 94 SER A CA 1
ATOM 745 C C . SER A 1 94 ? -19.078 4.315 22.379 1.00 94.88 94 SER A C 1
ATOM 747 O O . SER A 1 94 ? -20.182 4.012 21.917 1.00 94.88 94 SER A O 1
ATOM 749 N N . GLY A 1 95 ? -18.582 5.552 22.258 1.00 97.06 95 GLY A N 1
ATOM 750 C CA . GLY A 1 95 ? -19.259 6.618 21.520 1.00 97.06 95 GLY A CA 1
ATOM 751 C C . GLY A 1 95 ? -19.356 6.342 20.017 1.00 97.06 95 GLY A C 1
ATOM 752 O O . GLY A 1 95 ? -20.402 6.593 19.416 1.00 97.06 95 GLY A O 1
ATOM 753 N N . PHE A 1 96 ? -18.295 5.803 19.415 1.00 97.12 96 PHE A N 1
ATOM 754 C CA . PHE A 1 96 ? -18.258 5.402 18.010 1.00 97.12 96 PHE A CA 1
ATOM 755 C C . PHE A 1 96 ? -19.231 4.252 17.718 1.00 97.12 96 PHE A C 1
ATOM 757 O O . PHE A 1 96 ? -20.098 4.408 16.859 1.00 97.12 96 PHE A O 1
ATOM 764 N N . LEU A 1 97 ? -19.184 3.161 18.492 1.00 96.94 97 LEU A N 1
ATOM 765 C CA . LEU A 1 97 ? -20.070 1.999 18.351 1.00 96.94 97 LEU A CA 1
ATOM 766 C C . LEU A 1 97 ? -21.544 2.381 18.458 1.00 96.94 97 LEU A C 1
ATOM 768 O O . LEU A 1 97 ? -22.364 1.922 17.667 1.00 96.94 97 LEU A O 1
ATOM 772 N N . LYS A 1 98 ? -21.890 3.297 19.372 1.00 97.38 98 LYS A N 1
ATOM 773 C CA . LYS A 1 98 ? -23.258 3.818 19.476 1.00 97.38 98 LYS A CA 1
ATOM 774 C C . LYS A 1 98 ? -23.719 4.530 18.198 1.00 97.38 98 LYS A C 1
ATOM 776 O O . LYS A 1 98 ? -24.901 4.455 17.875 1.00 97.38 98 LYS A O 1
ATOM 781 N N . LYS A 1 99 ? -22.821 5.223 17.489 1.00 97.81 99 LYS A N 1
ATOM 782 C CA . LYS A 1 99 ? -23.140 5.941 16.242 1.00 97.81 99 LYS A CA 1
ATOM 783 C C . LYS A 1 99 ? -23.249 5.017 15.034 1.00 97.81 99 LYS A C 1
ATOM 785 O O . LYS A 1 99 ? -24.064 5.288 14.161 1.00 97.81 99 LYS A O 1
ATOM 790 N N . ILE A 1 100 ? -22.432 3.967 14.975 1.00 97.56 100 ILE A N 1
ATOM 791 C CA . ILE A 1 100 ? -22.394 3.054 13.822 1.00 97.56 100 ILE A CA 1
ATOM 792 C C . ILE A 1 100 ? -23.315 1.836 13.966 1.00 97.56 100 ILE A C 1
ATOM 794 O O . ILE A 1 100 ? -23.442 1.063 13.018 1.00 97.56 100 ILE A O 1
ATOM 798 N N . LYS A 1 101 ? -23.969 1.659 15.118 1.00 97.44 101 LYS A N 1
ATOM 799 C CA . LYS A 1 101 ? -24.890 0.547 15.374 1.00 97.44 101 LYS A CA 1
ATOM 800 C C . LYS A 1 101 ? -26.005 0.472 14.321 1.00 97.44 101 LYS A C 1
ATOM 802 O O . LYS A 1 101 ? -26.707 1.450 14.081 1.00 97.44 101 LYS A O 1
ATOM 807 N N . GLY A 1 102 ? -26.193 -0.706 13.737 1.00 97.00 102 GLY A N 1
ATOM 808 C CA . GLY A 1 102 ? -27.144 -1.012 12.672 1.00 97.00 102 GLY A CA 1
ATOM 809 C C . GLY A 1 102 ? -26.697 -0.579 11.273 1.00 97.00 102 GLY A C 1
ATOM 810 O O . GLY A 1 102 ? -27.492 -0.676 10.342 1.00 97.00 102 GLY A O 1
ATOM 811 N N . THR A 1 103 ? -25.469 -0.077 11.104 1.00 98.44 103 THR A N 1
ATOM 812 C CA . THR A 1 103 ? -24.973 0.408 9.805 1.00 98.44 103 THR A CA 1
ATOM 813 C C . THR A 1 103 ? -24.097 -0.624 9.095 1.00 98.44 103 THR A C 1
ATOM 815 O O . THR A 1 103 ? -23.633 -1.603 9.683 1.00 98.44 103 THR A O 1
ATOM 818 N N . TYR A 1 104 ? -23.796 -0.365 7.820 1.00 97.88 104 TYR A N 1
ATOM 819 C CA . TYR A 1 104 ? -22.840 -1.173 7.064 1.00 97.88 104 TYR A CA 1
ATOM 820 C C . TYR A 1 104 ? -21.420 -1.119 7.649 1.00 97.88 104 TYR A C 1
ATOM 822 O O . TYR A 1 104 ? -20.702 -2.104 7.564 1.00 97.88 104 TYR A O 1
ATOM 830 N N . ILE A 1 105 ? -21.029 -0.021 8.312 1.00 97.94 105 ILE A N 1
ATOM 831 C CA . ILE A 1 105 ? -19.716 0.076 8.974 1.00 97.94 105 ILE A CA 1
ATOM 832 C C . ILE A 1 105 ? -19.607 -0.951 10.106 1.00 97.94 105 ILE A C 1
ATOM 834 O O . ILE A 1 105 ? -18.569 -1.585 10.251 1.00 97.94 105 ILE A O 1
ATOM 838 N N . GLU A 1 106 ? -20.677 -1.153 10.884 1.00 98.12 106 GLU A N 1
ATOM 839 C CA . GLU A 1 106 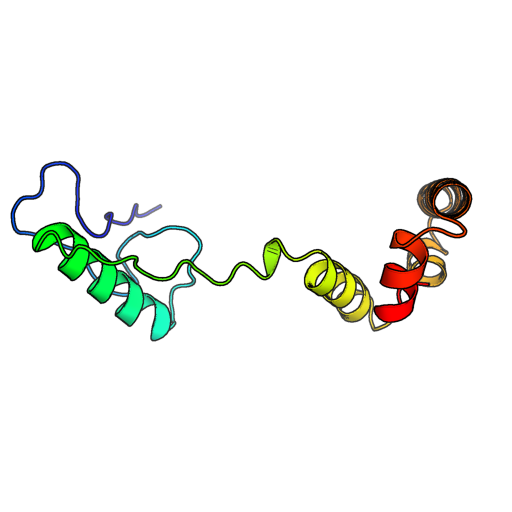? -20.698 -2.198 11.916 1.00 98.12 106 GLU A CA 1
ATOM 840 C C . GLU A 1 106 ? -20.594 -3.595 11.295 1.00 98.12 106 GLU A C 1
ATOM 842 O O . GLU A 1 106 ? -19.888 -4.443 11.827 1.00 98.12 106 GLU A O 1
ATOM 847 N N . THR A 1 107 ? -21.268 -3.827 10.165 1.00 98.19 107 THR A N 1
ATOM 848 C CA . THR A 1 107 ? -21.190 -5.115 9.453 1.00 98.19 107 THR A CA 1
ATOM 849 C C . THR A 1 107 ? -19.771 -5.362 8.946 1.00 98.19 107 THR A C 1
ATOM 851 O O . THR A 1 107 ? -19.212 -6.417 9.207 1.00 98.19 107 THR A O 1
ATOM 854 N N . LEU A 1 108 ? -19.148 -4.352 8.334 1.00 98.00 108 LEU A N 1
ATOM 855 C CA . LEU A 1 108 ? -17.785 -4.442 7.822 1.00 98.00 108 LEU A CA 1
ATOM 856 C C . LEU A 1 108 ? -16.770 -4.726 8.939 1.00 98.00 108 LEU A C 1
ATOM 858 O O . LEU A 1 108 ? -15.891 -5.561 8.776 1.00 98.00 108 LEU A O 1
ATOM 862 N N . LEU A 1 109 ? -16.911 -4.079 10.098 1.00 98.19 109 LEU A N 1
ATOM 863 C CA . LEU A 1 109 ? -16.046 -4.358 11.247 1.00 98.19 109 LEU A CA 1
ATOM 864 C C . LEU A 1 109 ? -16.202 -5.798 11.761 1.00 98.19 109 LEU A C 1
ATOM 866 O O . LEU A 1 109 ? -15.198 -6.404 12.120 1.00 98.19 109 LEU A O 1
ATOM 870 N N . LYS A 1 110 ? -17.421 -6.354 11.757 1.00 98.00 110 LYS A N 1
ATOM 871 C CA . LYS A 1 110 ? -17.668 -7.763 12.119 1.00 98.00 110 LYS A CA 1
ATOM 872 C C . LYS A 1 110 ? -17.075 -8.728 11.097 1.00 98.00 110 LYS A C 1
ATOM 874 O O . LYS A 1 110 ? -16.414 -9.686 11.482 1.00 98.00 110 LYS A O 1
ATOM 879 N N . ASP A 1 111 ? -17.260 -8.450 9.806 1.00 98.38 111 ASP A N 1
ATOM 880 C CA . ASP A 1 111 ? -16.713 -9.268 8.714 1.00 98.38 111 ASP A CA 1
ATOM 881 C C . ASP A 1 111 ? -15.176 -9.348 8.776 1.00 98.38 111 ASP A C 1
ATOM 883 O O . ASP A 1 111 ? -14.584 -10.354 8.387 1.00 98.38 111 ASP A O 1
ATOM 887 N N . HIS A 1 112 ? -14.538 -8.303 9.313 1.00 98.38 112 HIS A N 1
ATOM 888 C CA . 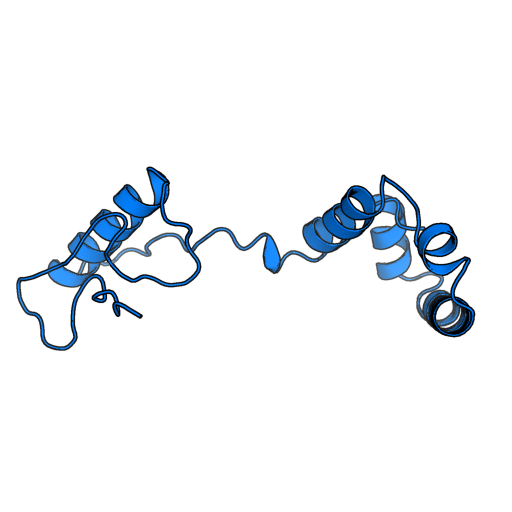HIS A 1 112 ? -13.094 -8.205 9.522 1.00 98.38 112 HIS A CA 1
ATOM 889 C C . HIS A 1 112 ? -12.645 -8.487 10.975 1.00 98.38 112 HIS A C 1
ATOM 891 O O . HIS A 1 112 ? -11.509 -8.181 11.329 1.00 98.38 112 HIS A O 1
ATOM 897 N N . HIS A 1 113 ? -13.496 -9.104 11.807 1.00 98.19 113 HIS A N 1
ATOM 898 C CA . HIS A 1 113 ? -13.189 -9.558 13.180 1.00 98.19 113 HIS A CA 1
ATOM 899 C C . HIS A 1 113 ? -12.774 -8.458 14.175 1.00 98.19 113 HIS A C 1
ATOM 901 O O . HIS A 1 113 ? -12.146 -8.733 15.195 1.00 98.19 113 HIS A O 1
ATOM 907 N N . LEU A 1 114 ? -13.122 -7.202 13.895 1.00 97.94 114 LEU A N 1
ATOM 908 C CA . LEU A 1 114 ? -12.843 -6.062 14.772 1.00 97.94 114 LEU A CA 1
ATOM 909 C C . LEU A 1 114 ? -13.980 -5.765 15.762 1.00 97.94 114 LEU A C 1
ATOM 911 O O . LEU A 1 114 ? -13.799 -4.916 16.641 1.00 97.94 114 LEU A O 1
ATOM 915 N N . LEU A 1 115 ? -15.135 -6.423 15.610 1.00 95.50 115 LEU A N 1
ATOM 916 C CA . LEU A 1 115 ? -16.310 -6.345 16.488 1.00 95.50 115 LEU A CA 1
ATOM 917 C C . LEU A 1 115 ? -17.041 -7.678 16.619 1.00 95.50 115 LEU A C 1
ATOM 919 O O . LEU A 1 115 ? -16.917 -8.507 15.692 1.00 95.50 115 LEU A O 1
#

InterPro domains:
  IPR010354 Oleate hydratase [PF06100] (7-44)
  IPR010354 Oleate hydratase [PTHR37417] (7-72)
  IPR036188 FAD/NAD(P)-binding domain superfamily [G3DSA:3.50.50.60] (3-61)

Secondary structure (DSSP, 8-state):
-PPPEESS-TT-SS----STTEE-SSPPSSSHHHHHHHHHHHHHHHHT--SPPPPS--GGG-HHHHHHHHHHHTTT--HHHHTTT-HHHHHHHHHHHHHHTTSHHHHHHHHTT--